Protein AF-A0A8A7KI39-F1 (afdb_monomer)

Mean predicted aligned error: 13.48 Å

Solvent-accessible surface area (backbone atoms only — not comparable to full-atom values): 8122 Å² total; per-residue (Å²): 105,62,64,39,46,57,40,25,41,74,66,36,61,70,35,41,52,54,51,45,62,72,45,40,67,58,46,53,56,49,20,71,73,36,98,54,89,60,36,50,60,56,52,49,53,50,48,54,53,52,44,54,71,52,69,65,91,79,53,95,49,57,68,56,52,52,51,50,51,54,50,50,53,55,50,51,48,52,52,52,48,51,52,50,54,54,54,51,50,53,52,53,53,52,52,52,54,50,68,76,67,50,48,78,67,50,51,53,51,51,50,52,48,60,71,66,38,88,89,53,52,73,68,56,48,53,52,50,54,55,51,50,51,53,51,54,53,51,59,54,64,76,72,110

Sequence (144 aa):
MLDLIKKANKGDEDSLVKLLNIFDPLIKKCSFQLPYEEAKTDLIIFFIELIRDFKVKNFNHHGQAVNYISKAIHNKKTDLYRKYKETNREFIMNSYVLTTKASEKDTEIILKIILNSLVITDLQRNILKKNLLKVIQKKRLEKC

Radius of gyration: 25.4 Å; Cα contacts (8 Å, |Δi|>4): 73; chains: 1; bounding box: 52×24×73 Å

Structure (mmCIF, N/CA/C/O backbone):
data_AF-A0A8A7KI39-F1
#
_entry.id   AF-A0A8A7KI39-F1
#
loop_
_atom_site.group_PDB
_atom_site.id
_atom_site.type_symbol
_atom_site.label_atom_id
_atom_site.label_alt_id
_atom_site.label_comp_id
_atom_site.label_asym_id
_atom_site.label_entity_id
_atom_site.label_seq_id
_atom_site.pdbx_PDB_ins_code
_atom_site.Cartn_x
_atom_site.Cartn_y
_atom_site.Cartn_z
_atom_site.occupancy
_atom_site.B_iso_or_equiv
_atom_site.auth_seq_id
_atom_site.auth_comp_id
_atom_site.auth_asym_id
_atom_site.auth_atom_id
_atom_site.pdbx_PDB_model_num
ATOM 1 N N . MET A 1 1 ? 16.501 3.393 -12.135 1.00 88.00 1 MET A N 1
ATOM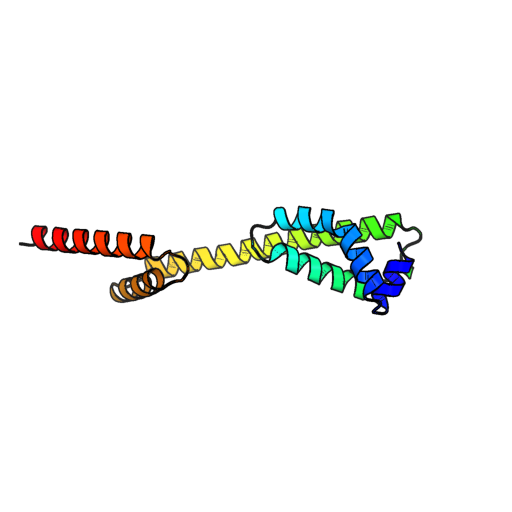 2 C CA . MET A 1 1 ? 15.119 3.405 -11.578 1.00 88.00 1 MET A CA 1
ATOM 3 C C . MET A 1 1 ? 14.069 3.007 -12.609 1.00 88.00 1 MET A C 1
ATOM 5 O O . MET A 1 1 ? 13.3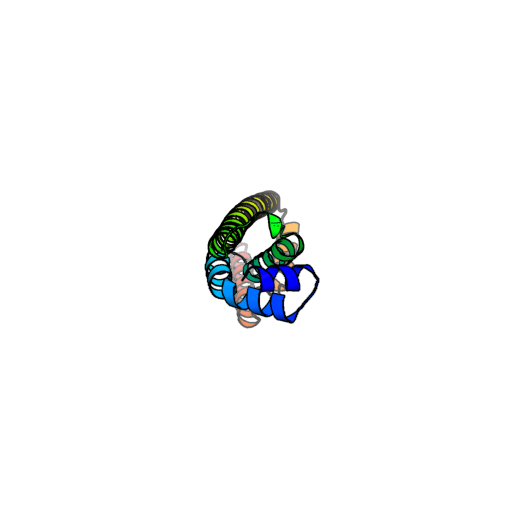49 2.051 -12.366 1.00 88.00 1 MET A O 1
ATOM 9 N N . LEU A 1 2 ? 13.980 3.698 -13.752 1.00 90.75 2 LEU A N 1
ATOM 10 C CA . LEU A 1 2 ? 12.990 3.377 -14.795 1.00 90.75 2 LEU A CA 1
ATOM 11 C C . LEU A 1 2 ? 13.098 1.923 -15.280 1.00 90.75 2 LEU A C 1
ATOM 13 O O . LEU A 1 2 ? 12.076 1.298 -15.531 1.00 90.75 2 LEU A O 1
ATOM 17 N N . ASP A 1 3 ? 14.305 1.354 -15.339 1.00 91.56 3 ASP A N 1
ATOM 18 C CA . ASP A 1 3 ? 14.479 -0.049 -15.738 1.00 91.56 3 ASP A CA 1
ATOM 19 C C . ASP A 1 3 ? 13.982 -1.045 -14.686 1.00 91.56 3 ASP A C 1
ATOM 21 O O . ASP A 1 3 ? 13.420 -2.071 -15.056 1.00 91.56 3 ASP A O 1
ATOM 25 N N . LEU A 1 4 ? 14.098 -0.722 -13.389 1.00 93.25 4 LEU A N 1
ATOM 26 C CA . LEU A 1 4 ? 13.464 -1.515 -12.326 1.00 93.25 4 LEU A CA 1
ATOM 27 C C . LEU A 1 4 ? 11.944 -1.484 -12.480 1.00 93.25 4 LEU A C 1
ATOM 29 O O . LEU A 1 4 ? 11.302 -2.520 -12.380 1.00 93.25 4 LEU A O 1
ATOM 33 N N . ILE A 1 5 ? 11.374 -0.316 -12.795 1.00 92.56 5 ILE A N 1
ATOM 34 C CA . ILE A 1 5 ? 9.934 -0.181 -13.039 1.00 92.56 5 ILE A CA 1
ATOM 35 C C . ILE A 1 5 ? 9.520 -1.005 -14.260 1.00 92.56 5 ILE A C 1
ATOM 37 O O . ILE A 1 5 ? 8.550 -1.742 -14.175 1.00 92.56 5 ILE A O 1
ATOM 41 N N . LYS A 1 6 ? 10.268 -0.959 -15.374 1.00 92.31 6 LYS A N 1
ATOM 42 C CA . LYS A 1 6 ? 9.975 -1.781 -16.565 1.00 92.31 6 LYS A CA 1
ATOM 43 C C . LYS A 1 6 ? 9.993 -3.278 -16.259 1.00 92.31 6 LYS A C 1
ATOM 45 O O . LYS A 1 6 ? 9.151 -4.001 -16.778 1.00 92.31 6 LYS A O 1
ATOM 50 N N . LYS A 1 7 ? 10.961 -3.745 -15.466 1.00 94.06 7 LYS A N 1
ATOM 51 C CA . LYS A 1 7 ? 11.063 -5.156 -15.068 1.00 94.06 7 LYS A CA 1
ATOM 52 C C . LYS A 1 7 ? 9.917 -5.551 -14.139 1.00 94.06 7 LYS A C 1
ATOM 54 O O . LYS A 1 7 ? 9.207 -6.502 -14.441 1.00 94.06 7 LYS A O 1
ATOM 59 N N . ALA A 1 8 ? 9.675 -4.770 -13.088 1.00 93.31 8 ALA A N 1
ATOM 60 C CA . ALA A 1 8 ? 8.581 -5.003 -12.147 1.00 93.31 8 ALA A CA 1
ATOM 61 C C . ALA A 1 8 ? 7.206 -4.981 -12.837 1.00 93.31 8 ALA A C 1
ATOM 63 O O . ALA A 1 8 ? 6.355 -5.818 -12.559 1.00 93.31 8 ALA A O 1
ATOM 64 N N . ASN A 1 9 ? 7.010 -4.077 -13.801 1.00 90.56 9 ASN A N 1
ATOM 65 C CA . ASN A 1 9 ? 5.802 -4.004 -14.624 1.00 90.56 9 ASN A CA 1
ATOM 66 C C . ASN A 1 9 ? 5.563 -5.293 -15.435 1.00 90.56 9 ASN A C 1
ATOM 68 O O . ASN A 1 9 ? 4.424 -5.706 -15.616 1.00 90.56 9 ASN A O 1
ATOM 72 N N . LYS A 1 10 ? 6.638 -5.970 -15.861 1.00 92.12 10 LYS A N 1
ATOM 73 C CA . LYS A 1 10 ? 6.590 -7.273 -16.544 1.00 92.12 10 LYS A CA 1
ATOM 74 C C . LYS A 1 10 ? 6.469 -8.473 -15.593 1.00 92.12 10 LYS A C 1
ATOM 76 O O . LYS A 1 10 ? 6.540 -9.604 -16.062 1.00 92.12 10 LYS A O 1
ATOM 81 N N . GLY A 1 11 ? 6.295 -8.242 -14.292 1.00 90.75 11 GLY A N 1
ATOM 82 C CA . GLY A 1 11 ? 6.138 -9.298 -13.289 1.00 90.75 11 GLY A CA 1
ATOM 83 C C . GLY A 1 11 ? 7.432 -9.745 -12.604 1.00 90.75 11 GLY A C 1
ATOM 84 O O . GLY A 1 11 ? 7.411 -10.746 -11.902 1.00 90.75 11 GLY A O 1
ATOM 85 N N . ASP A 1 12 ? 8.550 -9.031 -12.775 1.00 95.81 12 ASP A N 1
ATOM 86 C CA . ASP A 1 12 ? 9.790 -9.338 -12.048 1.00 95.81 12 ASP A CA 1
ATOM 87 C C . ASP A 1 12 ? 9.662 -8.965 -10.560 1.00 95.81 12 ASP A C 1
ATOM 89 O O . ASP A 1 12 ? 9.712 -7.785 -10.187 1.00 95.81 12 ASP A O 1
ATOM 93 N N . GLU A 1 13 ? 9.491 -9.979 -9.712 1.00 95.12 13 GLU A N 1
ATOM 94 C CA . GLU A 1 13 ? 9.267 -9.821 -8.271 1.00 95.12 13 GLU A CA 1
ATOM 95 C C . GLU A 1 13 ? 10.460 -9.163 -7.566 1.00 95.12 13 GLU A C 1
ATOM 97 O O . GLU A 1 13 ? 10.274 -8.258 -6.751 1.00 95.12 13 GLU A O 1
ATOM 102 N N . ASP A 1 14 ? 11.690 -9.516 -7.943 1.00 96.94 14 ASP A N 1
ATOM 103 C CA . ASP A 1 14 ? 12.904 -8.931 -7.369 1.00 96.94 14 ASP A CA 1
ATOM 104 C C . ASP A 1 14 ? 12.987 -7.420 -7.610 1.00 96.94 14 ASP A C 1
ATOM 106 O O . ASP A 1 14 ? 13.357 -6.646 -6.718 1.00 96.94 14 ASP A O 1
ATOM 110 N N . SER A 1 15 ? 12.644 -6.966 -8.818 1.00 96.88 15 SER A N 1
ATOM 111 C CA . SER A 1 15 ? 12.587 -5.537 -9.127 1.00 96.88 15 SER A CA 1
ATOM 112 C C . SER A 1 15 ? 11.473 -4.843 -8.354 1.00 96.88 15 SER A C 1
ATOM 114 O O . SER A 1 15 ? 11.683 -3.718 -7.897 1.00 96.88 15 SER A O 1
ATOM 116 N N . LEU A 1 16 ? 10.321 -5.493 -8.166 1.00 96.44 16 LEU A N 1
ATOM 117 C CA . LEU A 1 16 ? 9.226 -4.949 -7.364 1.00 96.44 16 LEU A CA 1
ATOM 118 C C . LEU A 1 16 ? 9.632 -4.792 -5.894 1.00 96.44 16 LEU A C 1
ATOM 120 O O . LEU A 1 16 ? 9.424 -3.725 -5.321 1.00 96.44 16 LEU A O 1
ATOM 124 N N . VAL A 1 17 ? 10.275 -5.801 -5.303 1.00 97.31 17 VAL A N 1
ATOM 125 C CA . VAL A 1 17 ? 10.777 -5.757 -3.920 1.00 97.31 17 VAL A CA 1
ATOM 126 C C . VAL A 1 17 ? 11.838 -4.667 -3.762 1.00 97.31 17 VAL A C 1
ATOM 128 O O . VAL A 1 17 ? 11.789 -3.883 -2.815 1.00 97.31 17 VAL A O 1
ATOM 131 N N . LYS A 1 18 ? 12.767 -4.536 -4.719 1.00 97.44 18 LYS A N 1
ATOM 132 C CA . LYS A 1 18 ? 13.758 -3.444 -4.720 1.00 97.44 18 LYS A CA 1
ATOM 133 C C . LYS A 1 18 ? 13.094 -2.071 -4.771 1.00 97.44 18 LYS A C 1
ATOM 135 O O . LYS A 1 18 ? 13.501 -1.174 -4.039 1.00 97.44 18 LYS A O 1
ATOM 140 N N . LEU A 1 19 ? 12.075 -1.900 -5.612 1.00 96.94 19 LEU A N 1
ATOM 141 C CA . LEU A 1 19 ? 11.302 -0.660 -5.675 1.00 96.94 19 LEU A CA 1
ATOM 142 C C . LEU A 1 19 ? 10.570 -0.394 -4.360 1.00 96.94 19 LEU A C 1
ATOM 144 O O . LEU A 1 19 ? 10.630 0.724 -3.855 1.00 96.94 19 LEU A O 1
ATOM 148 N N . LEU A 1 20 ? 9.938 -1.413 -3.781 1.00 97.31 20 LEU A N 1
ATOM 149 C CA . LEU A 1 20 ? 9.243 -1.292 -2.507 1.00 97.31 20 LEU A CA 1
ATOM 150 C C . LEU A 1 20 ? 10.200 -0.841 -1.400 1.00 97.31 20 LEU A C 1
ATOM 152 O O . LEU A 1 20 ? 9.878 0.091 -0.676 1.00 97.31 20 LEU A O 1
ATOM 156 N N . ASN A 1 21 ? 11.405 -1.409 -1.328 1.00 97.56 21 ASN A N 1
ATOM 157 C CA . ASN A 1 21 ? 12.422 -1.004 -0.354 1.00 97.56 21 ASN A CA 1
ATOM 158 C C . ASN A 1 21 ? 12.855 0.462 -0.518 1.00 97.56 21 ASN A C 1
ATOM 160 O O . ASN A 1 21 ? 13.115 1.137 0.476 1.00 97.56 21 ASN A O 1
ATOM 164 N N . ILE A 1 22 ? 12.897 0.981 -1.751 1.00 96.81 22 ILE A N 1
ATOM 165 C CA . ILE A 1 22 ? 13.214 2.395 -2.009 1.00 96.81 22 ILE A CA 1
ATOM 166 C C . ILE A 1 22 ? 12.106 3.317 -1.476 1.00 96.81 22 ILE A C 1
ATOM 168 O O . ILE A 1 22 ? 12.401 4.378 -0.926 1.00 96.81 22 ILE A O 1
AT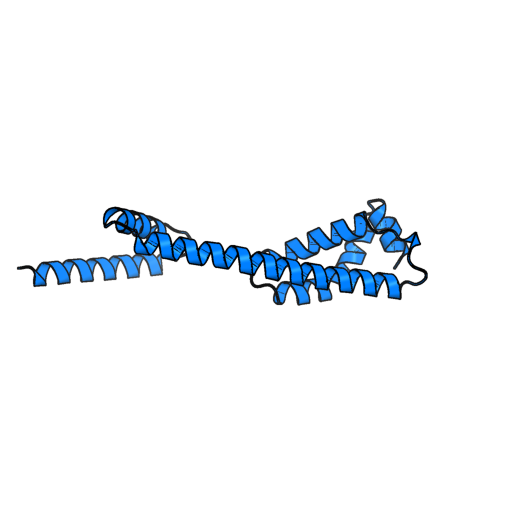OM 172 N N . PHE A 1 23 ? 10.837 2.926 -1.621 1.00 97.44 23 PHE A N 1
ATOM 173 C CA . PHE A 1 23 ? 9.689 3.736 -1.193 1.00 97.44 23 PHE A CA 1
ATOM 174 C C . PHE A 1 23 ? 9.173 3.408 0.218 1.00 97.44 23 PHE A C 1
ATOM 176 O O . PHE A 1 23 ? 8.356 4.164 0.745 1.00 97.44 23 PHE A O 1
ATOM 183 N N . ASP A 1 24 ? 9.664 2.351 0.870 1.00 97.62 24 ASP A N 1
ATOM 184 C CA . ASP A 1 24 ? 9.246 1.926 2.214 1.00 97.62 24 ASP A CA 1
ATOM 185 C C . ASP A 1 24 ? 9.344 3.050 3.261 1.00 97.62 24 ASP A C 1
ATOM 187 O O . ASP A 1 24 ? 8.375 3.228 4.003 1.00 97.62 24 ASP A O 1
ATOM 191 N N . PRO A 1 25 ? 10.397 3.896 3.302 1.00 98.12 25 PRO A N 1
ATOM 192 C CA . PRO A 1 25 ? 10.431 5.031 4.226 1.00 98.12 25 PRO A CA 1
ATOM 193 C C . PRO A 1 25 ? 9.254 6.000 4.037 1.00 98.12 25 PRO A C 1
ATOM 195 O O . PRO A 1 25 ? 8.677 6.488 5.011 1.00 98.12 25 PRO A O 1
ATOM 198 N N . LEU A 1 26 ? 8.856 6.256 2.786 1.00 98.25 26 LEU A N 1
ATOM 199 C CA . LEU A 1 26 ? 7.720 7.121 2.469 1.00 98.25 26 LEU A CA 1
ATOM 200 C C . LEU A 1 26 ? 6.387 6.448 2.817 1.00 98.25 26 LEU A C 1
ATOM 202 O O . LEU A 1 26 ? 5.508 7.099 3.387 1.00 98.25 26 LEU A O 1
ATOM 206 N N . ILE A 1 27 ? 6.248 5.158 2.504 1.00 98.25 27 ILE A N 1
ATOM 207 C CA . ILE A 1 27 ? 5.061 4.359 2.831 1.00 98.25 27 ILE A CA 1
ATOM 208 C C . ILE A 1 27 ? 4.864 4.314 4.347 1.00 98.25 27 ILE A C 1
ATOM 210 O O . ILE A 1 27 ? 3.782 4.653 4.814 1.00 98.25 27 ILE A O 1
ATOM 214 N N . LYS A 1 28 ? 5.915 4.009 5.122 1.00 97.62 28 LYS A N 1
ATOM 215 C CA . LYS A 1 28 ? 5.897 4.025 6.595 1.00 97.62 28 LYS A CA 1
ATOM 216 C C . LYS A 1 28 ? 5.498 5.387 7.152 1.00 97.62 28 LYS A C 1
ATOM 218 O O . LYS A 1 28 ? 4.663 5.479 8.049 1.00 97.62 28 LYS A O 1
ATOM 223 N N . LYS A 1 29 ? 6.067 6.466 6.606 1.00 97.56 29 LYS A N 1
ATOM 224 C CA . LYS A 1 29 ? 5.705 7.829 7.014 1.00 97.56 29 LYS A CA 1
ATOM 225 C C . LYS A 1 29 ? 4.225 8.117 6.756 1.00 97.56 29 LYS A C 1
ATOM 227 O O . LYS A 1 29 ? 3.569 8.728 7.592 1.00 97.56 29 LYS A O 1
ATOM 232 N N . CYS A 1 30 ? 3.699 7.702 5.605 1.00 97.50 30 CYS A N 1
ATOM 233 C CA . CYS A 1 30 ? 2.298 7.916 5.257 1.00 97.50 30 CYS A CA 1
ATOM 234 C C . CYS A 1 30 ? 1.354 7.031 6.078 1.00 97.50 30 CYS A C 1
ATOM 236 O O . CYS A 1 30 ? 0.315 7.526 6.507 1.00 97.50 30 CYS A O 1
ATOM 238 N N . SER A 1 31 ? 1.718 5.774 6.343 1.00 97.19 31 SER A N 1
ATOM 239 C CA . SER A 1 31 ? 0.912 4.858 7.154 1.00 97.19 31 SER A CA 1
ATOM 240 C C . SER A 1 31 ? 0.799 5.337 8.596 1.00 97.19 31 SER A C 1
ATOM 242 O O . SER A 1 31 ? -0.279 5.288 9.163 1.00 97.19 31 SER A O 1
ATOM 244 N N . PHE A 1 32 ? 1.871 5.893 9.169 1.00 96.19 32 PHE A N 1
ATOM 245 C CA . PHE A 1 32 ? 1.839 6.451 10.526 1.00 96.19 32 PHE A CA 1
ATOM 246 C C . PHE A 1 32 ? 0.882 7.649 10.672 1.00 96.19 32 PHE A C 1
ATOM 248 O O . PHE A 1 32 ? 0.417 7.960 11.762 1.00 96.19 32 PHE A O 1
ATOM 255 N N . GLN A 1 33 ? 0.572 8.338 9.571 1.00 94.88 33 GLN A N 1
ATOM 256 C CA . GLN A 1 33 ? -0.386 9.448 9.552 1.00 94.88 33 GLN A CA 1
ATOM 257 C C . GLN A 1 33 ? -1.842 8.983 9.397 1.00 94.88 33 GLN A C 1
ATOM 259 O O . GLN A 1 33 ? -2.752 9.816 9.425 1.00 94.88 33 GLN A O 1
ATOM 264 N N . LEU A 1 34 ? -2.068 7.687 9.183 1.00 94.81 34 LEU A N 1
ATOM 265 C CA . LEU A 1 34 ? -3.385 7.094 9.017 1.00 94.81 34 LEU A CA 1
ATOM 266 C C . LEU A 1 34 ? -3.808 6.409 10.328 1.00 94.81 34 LEU A C 1
ATOM 268 O O . LEU A 1 34 ? -3.050 5.614 10.874 1.00 94.81 34 LEU A O 1
ATOM 272 N N . PRO A 1 35 ? -5.003 6.710 10.856 1.00 90.19 35 PRO A N 1
ATOM 273 C CA . PRO A 1 35 ? -5.438 6.245 12.175 1.00 90.19 35 PRO A CA 1
ATOM 274 C C . PRO A 1 35 ? -6.109 4.855 12.143 1.00 90.19 35 PRO A C 1
ATOM 276 O O . PRO A 1 35 ? -7.157 4.678 12.755 1.00 90.19 35 PRO A O 1
ATOM 279 N N . TYR A 1 36 ? -5.555 3.885 11.410 1.00 89.75 36 TYR A N 1
ATOM 280 C CA . TYR A 1 36 ? -6.054 2.500 11.382 1.00 89.75 36 TYR A CA 1
ATOM 281 C C . TYR A 1 36 ? -4.921 1.498 11.114 1.00 89.75 36 TYR A C 1
ATOM 283 O O . TYR A 1 36 ? -3.887 1.861 10.550 1.00 89.75 36 TYR A O 1
ATOM 291 N N . GLU A 1 37 ? -5.106 0.254 11.557 1.00 87.06 37 GLU A N 1
ATOM 292 C CA . GLU A 1 37 ? -4.057 -0.772 11.653 1.00 87.06 37 GLU A CA 1
ATOM 293 C C . GLU A 1 37 ? -3.510 -1.199 10.279 1.00 87.06 37 GLU A C 1
ATOM 295 O O . GLU A 1 37 ? -2.297 -1.264 10.069 1.00 87.06 37 GLU A O 1
ATOM 300 N N . GLU A 1 38 ? -4.391 -1.391 9.300 1.00 94.50 38 GLU A N 1
ATOM 301 C CA . GLU A 1 38 ? -4.067 -1.910 7.968 1.00 94.50 38 GLU A CA 1
ATOM 302 C C . GLU A 1 38 ? -3.475 -0.855 7.020 1.00 94.50 38 GLU A C 1
ATOM 304 O O . GLU A 1 38 ? -3.139 -1.154 5.872 1.00 94.50 38 GLU A O 1
ATOM 309 N N . ALA A 1 39 ? -3.275 0.379 7.490 1.00 95.31 39 ALA A N 1
ATOM 310 C CA . ALA A 1 39 ? -2.869 1.509 6.660 1.00 95.31 39 ALA A CA 1
ATOM 311 C C . ALA A 1 39 ? -1.578 1.277 5.869 1.00 95.31 39 ALA A C 1
ATOM 313 O O . ALA A 1 39 ? -1.430 1.753 4.741 1.00 95.31 39 ALA A O 1
ATOM 314 N N . LYS A 1 40 ? -0.613 0.559 6.456 1.00 97.12 40 LYS A N 1
ATOM 315 C CA . LYS A 1 40 ? 0.627 0.214 5.754 1.00 97.12 40 LYS A CA 1
ATOM 316 C C . LYS A 1 40 ? 0.352 -0.770 4.617 1.00 97.12 40 LYS A C 1
ATOM 318 O O . LYS A 1 40 ? 0.853 -0.563 3.515 1.00 97.12 40 LYS A O 1
ATOM 323 N N . THR A 1 41 ? -0.436 -1.808 4.880 1.00 97.50 41 THR A N 1
ATOM 324 C CA . THR A 1 41 ? -0.796 -2.844 3.905 1.00 97.50 41 THR A CA 1
ATOM 325 C C . THR A 1 41 ? -1.548 -2.238 2.724 1.00 97.50 41 THR A C 1
ATOM 327 O O . THR A 1 41 ? -1.155 -2.465 1.583 1.00 97.50 41 THR A O 1
ATOM 330 N N . ASP A 1 42 ? -2.527 -1.370 2.980 1.00 97.75 42 ASP A N 1
ATOM 331 C CA . ASP A 1 42 ? -3.290 -0.681 1.931 1.00 97.75 42 ASP A CA 1
ATOM 332 C C . ASP A 1 42 ? -2.405 0.178 1.018 1.00 97.75 42 ASP A C 1
ATOM 334 O O . ASP A 1 42 ? -2.581 0.208 -0.204 1.00 97.75 42 ASP A O 1
ATOM 338 N N . LEU A 1 43 ? -1.420 0.874 1.593 1.00 98.25 43 LEU A N 1
ATOM 339 C CA . LEU A 1 43 ? -0.463 1.665 0.820 1.00 98.25 43 LEU A CA 1
ATOM 340 C C . LEU A 1 43 ? 0.502 0.790 0.006 1.00 98.25 43 LEU A C 1
ATOM 342 O O . LEU A 1 43 ? 0.874 1.185 -1.099 1.00 98.25 43 LEU A O 1
ATOM 346 N N . ILE A 1 44 ? 0.896 -0.381 0.517 1.00 98.19 44 ILE A N 1
ATOM 347 C CA . ILE A 1 44 ? 1.721 -1.349 -0.223 1.00 98.19 44 ILE A CA 1
ATOM 348 C C . ILE A 1 44 ? 0.937 -1.932 -1.400 1.00 98.19 44 ILE A C 1
ATOM 350 O O . ILE A 1 44 ? 1.466 -1.972 -2.508 1.00 98.19 44 ILE A O 1
ATOM 354 N N . ILE A 1 45 ? -0.318 -2.338 -1.188 1.00 98.06 45 ILE A N 1
ATOM 355 C CA . ILE A 1 45 ? -1.191 -2.854 -2.255 1.00 98.06 45 ILE A CA 1
ATOM 356 C C . ILE A 1 45 ? -1.313 -1.811 -3.365 1.00 98.06 45 ILE A C 1
ATOM 358 O O . ILE A 1 45 ? -0.988 -2.096 -4.518 1.00 98.06 45 ILE A O 1
ATOM 362 N N . PHE A 1 46 ? -1.656 -0.574 -2.999 1.00 98.19 46 PHE A N 1
ATOM 363 C CA . PHE A 1 46 ? -1.722 0.533 -3.948 1.00 98.19 46 PHE A CA 1
ATOM 364 C C . PHE A 1 46 ? -0.403 0.746 -4.698 1.00 98.19 46 PHE A C 1
ATOM 366 O O . PHE A 1 46 ? -0.405 1.011 -5.897 1.00 98.19 46 PHE A O 1
ATOM 373 N N . PHE A 1 47 ? 0.735 0.654 -4.009 1.00 98.00 47 PHE A N 1
ATOM 374 C CA . PHE A 1 47 ? 2.040 0.793 -4.645 1.00 98.00 47 PHE A CA 1
ATOM 375 C C . PHE A 1 47 ? 2.282 -0.301 -5.694 1.00 98.00 47 PHE A C 1
ATOM 377 O O . PHE A 1 47 ? 2.736 0.003 -6.795 1.00 98.00 47 PHE A O 1
ATOM 384 N N . ILE A 1 48 ? 1.957 -1.557 -5.384 1.00 96.69 48 ILE A N 1
ATOM 385 C CA . ILE A 1 48 ? 2.110 -2.682 -6.316 1.00 96.69 48 ILE A CA 1
ATOM 386 C C . ILE A 1 48 ? 1.230 -2.475 -7.556 1.00 96.69 48 ILE A C 1
ATOM 388 O O . ILE A 1 48 ? 1.715 -2.619 -8.680 1.00 96.69 48 ILE A O 1
ATOM 392 N N . GLU A 1 49 ? -0.030 -2.084 -7.360 1.00 96.12 49 GLU A N 1
ATOM 393 C CA . GLU A 1 49 ? -0.967 -1.751 -8.443 1.00 96.12 49 GLU A CA 1
ATOM 394 C C . GLU A 1 49 ? -0.434 -0.601 -9.307 1.00 96.12 49 GLU A C 1
ATOM 396 O O . GLU A 1 49 ? -0.354 -0.713 -10.530 1.00 96.12 49 GLU A O 1
ATOM 401 N N . LEU A 1 50 ? 0.041 0.472 -8.668 1.00 95.69 50 LEU A N 1
ATOM 402 C CA . LEU A 1 50 ? 0.614 1.633 -9.342 1.00 95.69 50 LEU A CA 1
ATOM 403 C C . LEU A 1 50 ? 1.803 1.258 -10.236 1.00 95.69 50 LEU A C 1
ATOM 405 O O . LEU A 1 50 ? 1.922 1.791 -11.338 1.00 95.69 50 LEU A O 1
ATOM 409 N N . ILE A 1 51 ? 2.691 0.371 -9.774 1.00 95.19 51 ILE A N 1
ATOM 410 C CA . ILE A 1 51 ? 3.852 -0.088 -10.553 1.00 95.19 51 ILE A CA 1
ATOM 411 C C . ILE A 1 51 ? 3.424 -0.997 -11.716 1.00 95.19 51 ILE A C 1
ATOM 413 O O . ILE A 1 51 ? 3.975 -0.885 -12.818 1.00 95.19 51 ILE A O 1
ATOM 417 N N . ARG A 1 52 ? 2.422 -1.858 -11.505 1.00 91.69 52 ARG A N 1
ATOM 418 C CA . ARG A 1 52 ? 1.862 -2.731 -12.548 1.00 91.69 52 ARG A CA 1
ATOM 419 C C . ARG A 1 52 ? 1.233 -1.933 -13.693 1.00 91.69 52 ARG A C 1
ATOM 421 O O . ARG A 1 52 ? 1.459 -2.258 -14.854 1.00 91.69 52 ARG A O 1
ATOM 428 N N . ASP A 1 53 ? 0.560 -0.831 -13.383 1.00 90.06 53 ASP A N 1
ATOM 429 C CA . ASP A 1 53 ? -0.090 0.023 -14.388 1.00 90.06 53 ASP A CA 1
ATOM 430 C C . ASP A 1 53 ? 0.818 1.158 -14.905 1.00 90.06 53 ASP A C 1
ATOM 432 O O . ASP A 1 53 ? 0.412 2.015 -15.701 1.00 90.06 53 ASP A O 1
ATOM 436 N N . PHE A 1 54 ? 2.081 1.179 -14.470 1.00 87.81 54 PHE A N 1
ATOM 437 C CA . PHE A 1 54 ? 2.998 2.287 -14.708 1.00 87.81 54 PHE A CA 1
ATOM 438 C C . PHE A 1 54 ? 3.454 2.402 -16.170 1.00 87.81 54 PHE A C 1
ATOM 440 O O . PHE A 1 54 ? 4.279 1.635 -16.671 1.00 87.81 54 PHE A O 1
ATOM 447 N N . LYS A 1 55 ? 3.012 3.453 -16.866 1.00 85.31 55 LYS A N 1
ATOM 448 C CA . LYS A 1 55 ? 3.415 3.727 -18.257 1.00 85.31 55 LYS A CA 1
ATOM 449 C C . LYS A 1 55 ? 4.773 4.436 -18.321 1.00 85.31 55 LYS A C 1
ATOM 451 O O . LYS A 1 55 ? 4.849 5.659 -18.412 1.00 85.31 55 LYS A O 1
ATOM 456 N N . VAL A 1 56 ? 5.856 3.656 -18.342 1.00 77.38 56 VAL A N 1
ATOM 457 C CA . VAL A 1 56 ? 7.249 4.161 -18.330 1.00 77.38 56 VAL A CA 1
ATOM 458 C C . VAL A 1 56 ? 7.576 5.114 -19.491 1.00 77.38 56 VAL A C 1
ATOM 460 O O . VAL A 1 56 ? 8.374 6.030 -19.315 1.00 77.38 56 VAL A O 1
ATOM 463 N N . LYS A 1 57 ? 6.930 4.950 -20.654 1.00 75.31 57 LYS A N 1
ATOM 464 C CA . LYS A 1 57 ? 7.135 5.792 -21.850 1.00 75.31 57 LYS A CA 1
ATOM 465 C C . LYS A 1 57 ? 6.835 7.286 -21.649 1.00 75.31 57 LYS A C 1
ATOM 467 O O . LYS A 1 57 ? 7.213 8.089 -22.489 1.00 75.31 57 LYS A O 1
ATOM 472 N N . ASN A 1 58 ? 6.176 7.653 -20.550 1.00 79.50 58 ASN A N 1
ATOM 473 C CA . ASN A 1 58 ? 5.806 9.033 -20.245 1.00 79.50 58 ASN A CA 1
ATOM 474 C C . ASN A 1 58 ? 6.901 9.814 -19.490 1.00 79.50 58 ASN A C 1
ATOM 476 O O . ASN A 1 58 ? 6.670 10.964 -19.127 1.00 79.50 58 ASN A O 1
ATOM 480 N N . PHE A 1 59 ? 8.063 9.209 -19.210 1.00 84.25 59 PHE A N 1
ATOM 481 C CA . PHE A 1 59 ? 9.090 9.802 -18.350 1.00 84.25 59 PHE A CA 1
ATOM 482 C C . PHE A 1 59 ? 10.456 9.858 -19.035 1.00 84.25 59 PHE A C 1
ATOM 484 O O . PHE A 1 59 ? 11.003 8.828 -19.425 1.00 84.25 59 PHE A O 1
ATOM 491 N N . ASN A 1 60 ? 11.047 11.056 -19.086 1.00 81.38 60 ASN A N 1
ATOM 492 C CA . ASN A 1 60 ? 12.365 11.270 -19.700 1.00 81.38 60 ASN A CA 1
ATOM 493 C C . ASN A 1 60 ? 13.520 10.990 -18.726 1.00 81.38 60 ASN A C 1
ATOM 495 O O . ASN A 1 60 ? 14.613 10.609 -19.141 1.00 81.38 60 ASN A O 1
ATOM 499 N N . HIS A 1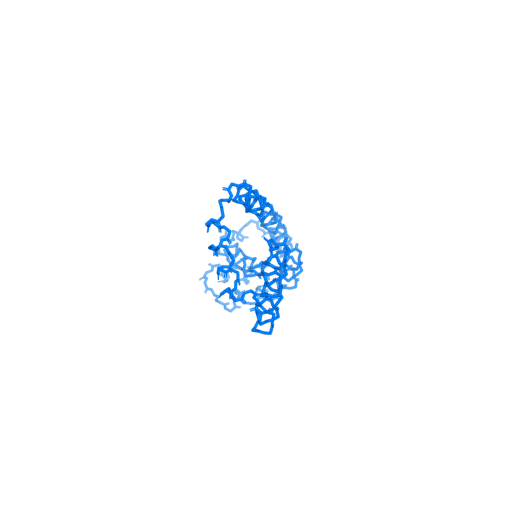 61 ? 13.286 11.149 -17.418 1.00 87.19 61 HIS A N 1
ATOM 500 C CA . HIS A 1 61 ? 14.316 11.001 -16.387 1.00 87.19 61 HIS A CA 1
ATOM 501 C C . HIS A 1 61 ? 13.793 10.282 -15.142 1.00 87.19 61 HIS A C 1
ATOM 503 O O . HIS A 1 61 ? 12.612 10.357 -14.800 1.00 87.19 61 HIS A O 1
ATOM 509 N N . HIS A 1 62 ? 14.699 9.624 -14.412 1.00 88.31 62 HIS A N 1
ATOM 510 C CA . HIS A 1 62 ? 14.379 8.880 -13.18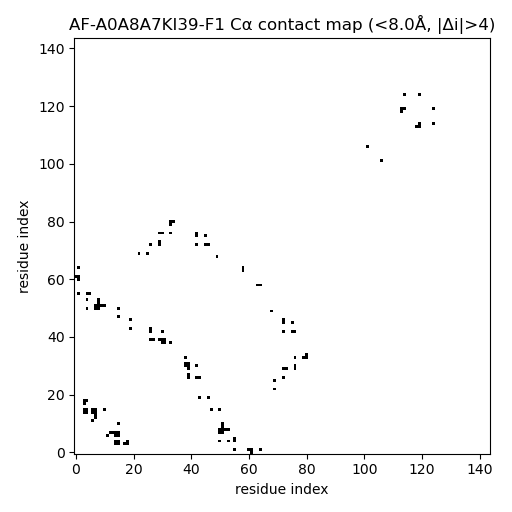9 1.00 88.31 62 HIS A CA 1
ATOM 511 C C . HIS A 1 62 ? 13.681 9.733 -12.117 1.00 88.31 62 HIS A C 1
ATOM 513 O O . HIS A 1 62 ? 12.731 9.259 -11.499 1.00 88.31 62 HIS A O 1
ATOM 519 N N . GLY A 1 63 ? 14.102 10.989 -11.934 1.00 90.38 63 GLY A N 1
ATOM 520 C CA . GLY A 1 63 ? 13.519 11.883 -10.928 1.00 90.38 63 GLY A CA 1
ATOM 521 C C . GLY A 1 63 ? 12.031 12.171 -11.150 1.00 90.38 63 GLY A C 1
ATOM 522 O O . GLY A 1 63 ? 11.277 12.282 -10.189 1.00 90.38 63 GLY A O 1
ATOM 523 N N . GLN A 1 64 ? 11.574 12.208 -12.406 1.00 92.19 64 GLN A N 1
ATOM 524 C CA . GLN A 1 64 ? 10.160 12.434 -12.713 1.00 92.19 64 GLN A CA 1
ATOM 525 C C . GLN A 1 64 ? 9.295 11.256 -12.249 1.00 92.19 64 GLN A C 1
ATOM 527 O O . GLN A 1 64 ? 8.249 11.467 -11.640 1.00 92.19 64 GLN A O 1
ATOM 532 N N . ALA A 1 65 ? 9.760 10.022 -12.470 1.00 92.31 65 ALA A N 1
ATOM 533 C CA . ALA A 1 65 ? 9.062 8.829 -11.999 1.00 92.31 65 ALA A CA 1
ATOM 534 C C . ALA A 1 65 ? 9.028 8.757 -10.466 1.00 92.31 65 ALA A C 1
ATOM 536 O O . ALA A 1 65 ? 7.980 8.461 -9.898 1.00 92.31 65 ALA A O 1
ATOM 537 N N . VAL A 1 66 ? 10.132 9.095 -9.788 1.00 93.94 66 VAL A N 1
ATOM 538 C CA . VAL A 1 66 ? 10.175 9.156 -8.315 1.00 93.94 66 VAL A CA 1
ATOM 539 C C . VAL A 1 66 ? 9.178 10.174 -7.773 1.00 93.94 66 VAL A C 1
ATOM 541 O O . VAL A 1 66 ? 8.405 9.855 -6.867 1.00 93.94 66 VAL A O 1
ATOM 544 N N . ASN A 1 67 ? 9.158 11.379 -8.345 1.00 94.75 67 ASN A N 1
ATOM 545 C CA . ASN A 1 67 ? 8.237 12.434 -7.931 1.00 94.75 67 ASN A CA 1
ATOM 546 C C . ASN A 1 67 ? 6.782 12.036 -8.172 1.00 94.75 67 ASN A C 1
ATOM 548 O O . ASN A 1 67 ? 5.939 12.243 -7.301 1.00 94.75 67 ASN A O 1
ATOM 552 N N . TYR A 1 68 ? 6.493 11.424 -9.321 1.00 94.81 68 TYR A N 1
ATOM 553 C CA . TYR A 1 68 ? 5.157 10.941 -9.645 1.00 94.81 68 TYR A CA 1
ATOM 554 C C . TYR A 1 68 ? 4.682 9.879 -8.647 1.00 94.81 68 TYR A C 1
ATOM 556 O O . TYR A 1 68 ? 3.612 10.032 -8.063 1.00 94.81 68 TYR A O 1
ATOM 564 N N . ILE A 1 69 ? 5.494 8.847 -8.391 1.00 95.69 69 ILE A N 1
ATOM 565 C CA . ILE A 1 69 ? 5.161 7.776 -7.440 1.00 95.69 69 ILE A CA 1
ATOM 566 C C . ILE A 1 69 ? 4.963 8.352 -6.036 1.00 95.69 69 ILE A C 1
ATOM 568 O O . ILE A 1 69 ? 3.965 8.063 -5.378 1.00 95.69 69 ILE A O 1
ATOM 572 N N . SER A 1 70 ? 5.866 9.229 -5.595 1.00 96.94 70 SER A N 1
ATOM 573 C CA . SER A 1 70 ? 5.765 9.873 -4.282 1.00 96.94 70 SER A CA 1
ATOM 574 C C . SER A 1 70 ? 4.475 10.683 -4.148 1.00 96.94 70 SER A C 1
ATOM 576 O O . SER A 1 70 ? 3.786 10.612 -3.129 1.00 96.94 70 SER A O 1
ATOM 578 N N . LYS A 1 71 ? 4.104 11.426 -5.198 1.00 97.31 71 LYS A N 1
ATOM 579 C CA . LYS A 1 71 ? 2.856 12.192 -5.230 1.00 97.31 71 LYS A CA 1
ATOM 580 C C . LYS A 1 71 ? 1.632 11.278 -5.216 1.00 97.31 71 LYS A C 1
ATOM 582 O O . LYS A 1 71 ? 0.687 11.558 -4.483 1.00 97.31 71 LYS A O 1
ATOM 587 N N . ALA A 1 72 ? 1.663 10.182 -5.969 1.00 97.31 72 ALA A N 1
ATOM 588 C CA . ALA A 1 72 ? 0.594 9.193 -6.004 1.00 97.31 72 ALA A CA 1
ATOM 589 C C . ALA A 1 72 ? 0.358 8.561 -4.619 1.00 97.31 72 ALA A C 1
ATOM 591 O O . ALA A 1 72 ? -0.783 8.510 -4.165 1.00 97.31 72 ALA A O 1
ATOM 592 N N . ILE A 1 73 ? 1.423 8.187 -3.898 1.00 98.19 73 ILE A N 1
ATOM 593 C CA . ILE A 1 73 ? 1.339 7.668 -2.520 1.00 98.19 73 ILE A CA 1
ATOM 594 C C . ILE A 1 73 ? 0.712 8.707 -1.577 1.00 98.19 73 ILE A C 1
ATOM 596 O O . ILE A 1 73 ? -0.184 8.385 -0.796 1.00 98.19 73 ILE A O 1
ATOM 600 N N . HIS A 1 74 ? 1.131 9.974 -1.661 1.00 98.19 74 HIS A N 1
ATOM 601 C CA . HIS A 1 74 ? 0.551 11.044 -0.842 1.00 98.19 74 HIS A CA 1
ATOM 602 C C . HIS A 1 74 ? -0.936 11.286 -1.123 1.00 98.19 74 HIS A C 1
ATOM 604 O O . HIS A 1 74 ? -1.709 11.519 -0.185 1.00 98.19 74 HIS A O 1
ATOM 610 N N . ASN A 1 75 ? -1.336 11.230 -2.393 1.00 97.94 75 ASN A N 1
ATOM 611 C CA . ASN A 1 75 ? -2.733 11.358 -2.788 1.00 97.94 75 ASN A CA 1
ATOM 612 C C . ASN A 1 75 ? -3.543 10.179 -2.241 1.00 97.94 75 ASN A C 1
ATOM 614 O O . ASN A 1 75 ? -4.510 10.405 -1.518 1.00 97.94 75 ASN A O 1
ATOM 618 N N . LYS A 1 76 ? -3.069 8.940 -2.437 1.00 98.06 76 LYS A N 1
ATOM 619 C CA . LYS A 1 76 ? -3.727 7.742 -1.903 1.00 98.06 76 LYS A CA 1
ATOM 620 C C . LYS A 1 76 ? -3.895 7.801 -0.388 1.00 98.06 76 LYS A C 1
ATOM 622 O O . LYS A 1 76 ? -4.973 7.509 0.115 1.00 98.06 76 LYS A O 1
ATOM 627 N N . LYS A 1 77 ? -2.866 8.227 0.351 1.00 97.88 77 LYS A N 1
ATOM 628 C CA . LYS A 1 77 ? -2.966 8.457 1.801 1.00 97.88 77 LYS A CA 1
ATOM 629 C C . LYS A 1 77 ? -4.103 9.431 2.134 1.00 97.88 77 LYS A C 1
ATOM 631 O O . LYS A 1 77 ? -4.868 9.201 3.063 1.00 97.88 77 LYS A O 1
ATOM 636 N N . THR A 1 78 ? -4.214 10.531 1.394 1.00 97.62 78 THR A N 1
ATOM 637 C CA . THR A 1 78 ? -5.278 11.525 1.608 1.00 97.62 78 THR A CA 1
ATOM 638 C C . THR A 1 78 ? -6.663 10.925 1.360 1.00 97.62 78 THR A C 1
ATOM 640 O O . THR A 1 78 ? -7.572 11.158 2.156 1.00 97.62 78 THR A O 1
ATOM 643 N N . ASP A 1 79 ? -6.808 10.106 0.320 1.00 97.56 79 ASP A N 1
ATOM 644 C CA . ASP A 1 79 ? -8.065 9.422 0.002 1.00 97.56 79 ASP A CA 1
ATOM 645 C C . ASP A 1 79 ? -8.442 8.393 1.074 1.00 97.56 79 ASP A C 1
ATOM 647 O O . ASP A 1 79 ? -9.575 8.382 1.553 1.00 97.56 79 ASP A O 1
ATOM 651 N N . LEU A 1 80 ? -7.477 7.587 1.528 1.00 96.94 80 LEU A N 1
ATOM 652 C CA . LEU A 1 80 ? -7.671 6.624 2.616 1.00 96.94 80 LEU A CA 1
ATOM 653 C C . LEU A 1 80 ? -8.102 7.316 3.914 1.00 96.94 80 LEU A C 1
ATOM 655 O O . LEU A 1 80 ? -9.006 6.849 4.601 1.00 96.94 80 LEU A O 1
ATOM 659 N N . TYR A 1 81 ? -7.505 8.465 4.232 1.00 95.81 81 TYR A N 1
ATOM 660 C CA . TYR A 1 81 ? -7.888 9.247 5.403 1.00 95.81 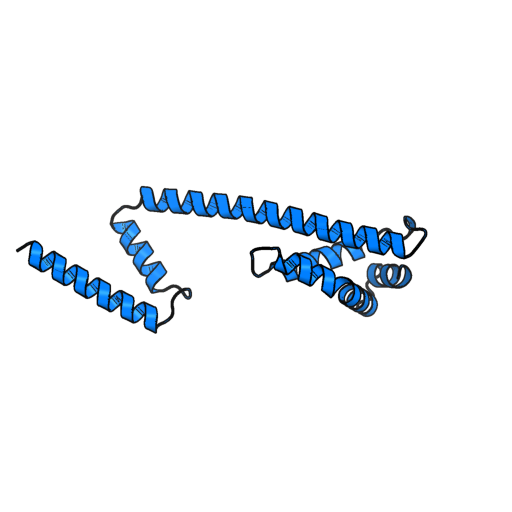81 TYR A CA 1
ATOM 661 C C . TYR A 1 81 ? -9.323 9.791 5.314 1.00 95.81 81 TYR A C 1
ATOM 663 O O . TYR A 1 81 ? -10.048 9.788 6.311 1.00 95.81 81 TYR A O 1
ATOM 671 N N . ARG A 1 82 ? -9.746 10.254 4.130 1.00 94.19 82 ARG A N 1
ATOM 672 C CA . ARG A 1 82 ? -11.130 10.703 3.892 1.00 94.19 82 ARG A CA 1
ATOM 673 C C . ARG A 1 82 ? -12.114 9.550 4.066 1.00 94.19 82 ARG A C 1
ATOM 675 O O . ARG A 1 82 ? -13.044 9.681 4.858 1.00 94.19 82 ARG A O 1
ATOM 682 N N . LYS A 1 83 ? -11.830 8.404 3.442 1.00 93.06 83 LYS A N 1
ATOM 683 C CA . LYS A 1 83 ? -12.649 7.190 3.551 1.00 93.06 83 LYS A CA 1
ATOM 684 C C . LYS A 1 83 ? -12.783 6.712 5.000 1.00 93.06 83 LYS A C 1
ATOM 686 O O . LYS A 1 83 ? -13.883 6.393 5.448 1.00 93.06 83 LYS A O 1
ATOM 691 N N . TYR A 1 84 ? -11.683 6.714 5.755 1.00 91.88 84 TYR A N 1
ATOM 692 C CA . TYR A 1 84 ? -11.701 6.391 7.183 1.00 91.88 84 TYR A CA 1
ATOM 693 C C . TYR A 1 84 ? -12.610 7.343 7.968 1.00 91.88 84 TYR A C 1
ATOM 695 O O . TYR A 1 84 ? -13.423 6.902 8.776 1.00 91.88 84 TYR A O 1
ATOM 703 N N . LYS A 1 85 ? -12.510 8.657 7.722 1.00 89.62 85 LYS A N 1
ATOM 704 C CA . LYS A 1 85 ? -13.353 9.654 8.397 1.00 89.62 85 LYS A CA 1
ATOM 705 C C . LYS A 1 85 ? -14.837 9.465 8.116 1.00 89.62 85 LYS A C 1
ATOM 707 O O . LYS A 1 85 ? -15.633 9.630 9.035 1.00 89.62 85 LYS A O 1
ATOM 712 N N . GLU A 1 86 ? -15.200 9.179 6.874 1.00 87.25 86 GLU A N 1
ATOM 713 C CA . GLU A 1 86 ? -16.588 8.935 6.472 1.00 87.25 86 GLU A CA 1
ATOM 714 C C . GLU A 1 86 ? -17.130 7.682 7.165 1.00 87.25 86 GLU A C 1
ATOM 716 O O . GLU A 1 86 ? -18.108 7.769 7.905 1.00 87.25 86 GLU A O 1
ATOM 721 N N . THR A 1 87 ? -16.400 6.568 7.064 1.00 82.12 87 THR A N 1
ATOM 722 C CA . THR A 1 87 ? -16.770 5.285 7.689 1.00 82.12 87 THR A CA 1
ATOM 723 C C . THR A 1 87 ? -16.917 5.413 9.210 1.00 82.12 87 THR A C 1
ATOM 725 O O . THR A 1 87 ? -17.903 4.966 9.795 1.00 82.12 87 THR A O 1
ATOM 728 N N . ASN A 1 88 ? -15.973 6.082 9.879 1.00 78.00 88 ASN A N 1
ATOM 729 C CA . ASN A 1 88 ? -16.050 6.269 11.327 1.00 78.00 88 AS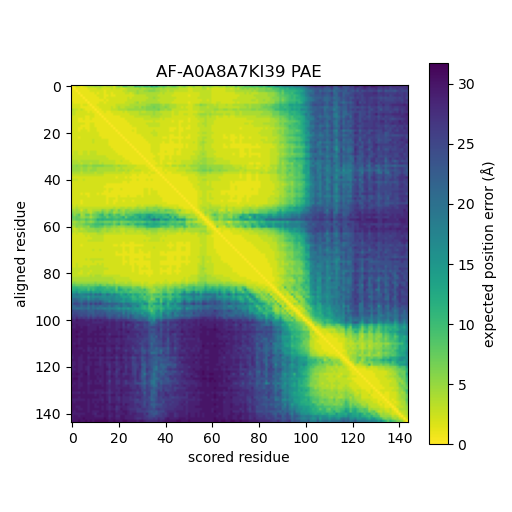N A CA 1
ATOM 730 C C . ASN A 1 88 ? -17.192 7.186 11.756 1.00 78.00 88 ASN A C 1
ATOM 732 O O . ASN A 1 88 ? -17.769 6.970 12.820 1.00 78.00 88 ASN A O 1
ATOM 736 N N . ARG A 1 89 ? -17.530 8.214 10.969 1.00 72.56 89 ARG A N 1
ATOM 737 C CA . ARG A 1 89 ? -18.695 9.060 11.267 1.00 72.56 89 ARG A CA 1
ATOM 738 C C . ARG A 1 89 ? -19.985 8.252 11.216 1.00 72.56 89 ARG A C 1
ATOM 740 O O . ARG A 1 89 ? -20.806 8.397 12.118 1.00 72.56 89 ARG A O 1
ATOM 747 N N . GLU A 1 90 ? -20.142 7.396 10.210 1.00 67.75 90 GLU A N 1
ATOM 748 C CA . GLU A 1 90 ? -21.303 6.507 10.086 1.00 67.75 90 GLU A CA 1
ATOM 749 C C . GLU A 1 90 ? -21.397 5.533 11.262 1.00 67.75 90 GLU A C 1
ATOM 751 O O . GLU A 1 90 ? -22.457 5.413 11.879 1.00 67.75 90 GLU A O 1
ATOM 756 N N . PHE A 1 91 ? -20.281 4.899 11.636 1.00 69.25 91 PHE A N 1
ATOM 757 C CA . PHE A 1 91 ? -20.233 3.995 12.785 1.00 69.25 91 PHE A CA 1
ATOM 758 C C . PHE A 1 91 ? -20.629 4.694 14.092 1.00 69.25 91 PHE A C 1
ATOM 760 O O . PHE A 1 91 ? -21.476 4.197 14.838 1.00 69.25 91 PHE A O 1
ATOM 767 N N . ILE A 1 92 ? -20.050 5.870 14.355 1.00 67.94 92 ILE A N 1
ATOM 768 C CA . ILE A 1 92 ? -20.348 6.667 15.548 1.00 67.94 92 ILE A CA 1
ATOM 769 C C . ILE A 1 92 ? -21.834 7.050 15.574 1.00 67.94 92 ILE A C 1
ATOM 771 O O . ILE A 1 92 ? -22.494 6.866 16.595 1.00 67.94 92 ILE A O 1
ATOM 775 N N . MET A 1 93 ? -22.384 7.517 14.449 1.00 54.25 93 MET A N 1
ATOM 776 C CA . MET A 1 93 ? -23.800 7.874 14.343 1.00 54.25 93 MET A CA 1
ATOM 777 C C . MET A 1 93 ? -24.715 6.672 14.614 1.00 54.25 93 MET A C 1
ATOM 779 O O . MET A 1 93 ? -25.655 6.779 15.399 1.00 54.25 93 MET A O 1
ATOM 783 N N . ASN A 1 94 ? -24.423 5.512 14.021 1.00 65.06 94 ASN A N 1
ATOM 784 C CA . ASN A 1 94 ? -25.224 4.306 14.224 1.00 65.06 94 ASN A CA 1
ATOM 785 C C . ASN A 1 94 ? -25.167 3.816 15.684 1.00 65.06 94 ASN A C 1
ATOM 787 O O . ASN A 1 94 ? -26.190 3.446 16.255 1.00 65.06 94 ASN A O 1
ATOM 791 N N . SER A 1 95 ? -23.997 3.889 16.326 1.00 65.25 95 SER A N 1
ATOM 792 C CA . SER A 1 95 ? -23.834 3.579 17.754 1.00 65.25 95 SER A CA 1
ATOM 793 C C . SER A 1 95 ? -24.704 4.477 18.648 1.00 65.25 95 SER A C 1
ATOM 795 O O . SER A 1 95 ? -25.400 3.992 19.546 1.00 65.25 95 SER A O 1
ATOM 797 N N . TYR A 1 96 ? -24.752 5.783 18.370 1.00 60.91 96 TYR A N 1
ATOM 798 C CA . TYR A 1 96 ? -25.639 6.705 19.088 1.00 60.91 96 TYR A CA 1
ATOM 799 C C . TYR A 1 96 ? -27.126 6.398 18.857 1.00 60.91 96 TYR A C 1
ATOM 801 O O . TYR A 1 96 ? -27.927 6.449 19.789 1.00 60.91 96 TYR A O 1
ATOM 809 N N . VAL A 1 97 ? -27.518 6.022 17.639 1.00 64.62 97 VAL A N 1
ATOM 810 C CA . VAL A 1 97 ? -28.908 5.631 17.351 1.00 64.62 97 VAL A CA 1
ATOM 811 C C . VAL A 1 97 ? -29.293 4.338 18.082 1.00 64.62 97 VAL A C 1
ATOM 813 O O . VAL A 1 97 ? -30.386 4.256 18.640 1.00 64.62 97 VAL A O 1
ATOM 816 N N . LEU A 1 98 ? -28.402 3.344 18.135 1.00 61.31 98 LEU A N 1
ATOM 817 C CA . LEU A 1 98 ? -28.639 2.098 18.872 1.00 61.31 98 LEU A CA 1
ATOM 818 C C . LEU A 1 98 ? -28.762 2.343 20.380 1.00 61.31 98 LEU A C 1
ATOM 820 O O . LEU A 1 98 ? -29.672 1.819 21.013 1.00 61.31 98 LEU A O 1
ATOM 824 N N . THR A 1 99 ? -27.895 3.175 20.956 1.00 58.84 99 THR A N 1
ATOM 825 C CA . THR A 1 99 ? -27.933 3.488 22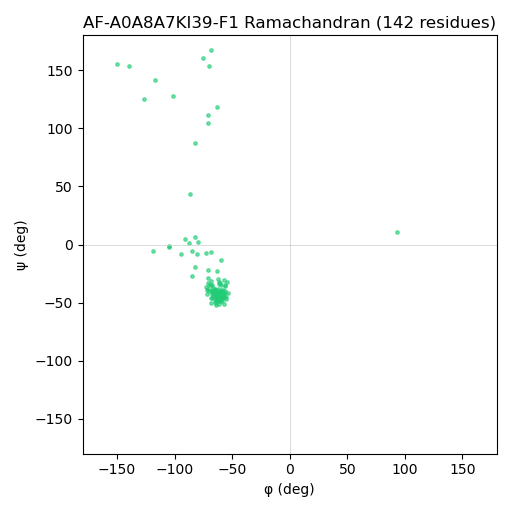.397 1.00 58.84 99 THR A CA 1
ATOM 826 C C . THR A 1 99 ? -29.156 4.311 22.804 1.00 58.84 99 THR A C 1
ATOM 828 O O . THR A 1 99 ? -29.660 4.136 23.908 1.00 58.84 99 THR A O 1
ATOM 831 N N . THR A 1 100 ? -29.679 5.165 21.921 1.00 58.50 100 THR A N 1
ATOM 832 C CA . THR A 1 100 ? -30.870 5.992 22.201 1.00 58.50 100 THR A CA 1
ATOM 833 C C . THR A 1 100 ? -32.197 5.256 22.006 1.00 58.50 100 THR A C 1
ATOM 835 O O . THR A 1 100 ? -33.207 5.681 22.562 1.00 58.50 100 THR A O 1
ATOM 838 N N . LYS A 1 101 ? -32.210 4.147 21.253 1.00 61.53 101 LYS A N 1
ATOM 839 C CA . LYS A 1 101 ? -33.398 3.301 21.027 1.00 61.53 101 LYS A CA 1
ATOM 840 C C . LYS A 1 101 ? -33.389 1.984 21.807 1.00 61.53 101 LYS A C 1
ATOM 842 O O . LYS A 1 101 ? -34.347 1.223 21.695 1.00 61.53 101 LYS A O 1
ATOM 847 N N . ALA A 1 102 ? -32.328 1.698 22.559 1.00 57.47 102 ALA A N 1
ATOM 848 C CA . ALA A 1 102 ? -32.182 0.439 23.276 1.00 57.47 102 ALA A CA 1
ATOM 849 C C . ALA A 1 102 ? -33.275 0.277 24.345 1.00 57.47 102 ALA A C 1
ATOM 851 O O . ALA A 1 102 ? -33.349 1.042 25.306 1.00 57.47 102 ALA A O 1
ATOM 852 N N . SER A 1 103 ? -34.101 -0.758 24.197 1.00 65.81 103 SER A N 1
ATOM 853 C CA . SER A 1 103 ? -34.949 -1.258 25.278 1.00 65.81 103 SER A CA 1
ATOM 854 C C . SER A 1 103 ? -34.090 -1.895 26.384 1.00 65.81 103 SER A C 1
ATOM 856 O O . SER A 1 103 ? -32.903 -2.190 26.195 1.00 65.81 103 SER A O 1
ATOM 858 N N . GLU A 1 104 ? -34.678 -2.177 27.551 1.00 63.03 104 GLU A N 1
ATOM 859 C CA . GLU A 1 104 ? -33.978 -2.901 28.629 1.00 63.03 104 GLU A CA 1
ATOM 860 C C . GLU A 1 104 ? -33.395 -4.248 28.150 1.00 63.03 104 GLU A C 1
ATOM 862 O O . GLU A 1 104 ? -32.308 -4.639 28.577 1.00 63.03 104 GLU A O 1
ATOM 867 N N . LYS A 1 105 ? -34.058 -4.919 27.193 1.00 63.69 105 LYS A N 1
ATOM 868 C CA . LYS A 1 105 ? -33.570 -6.160 26.565 1.00 63.69 105 LYS A CA 1
ATOM 869 C C . LYS A 1 105 ? -32.328 -5.945 25.703 1.00 63.69 105 LYS A C 1
ATOM 871 O O . LYS A 1 105 ? -31.409 -6.762 25.745 1.00 63.69 105 LYS A O 1
ATOM 876 N N . ASP A 1 106 ? -32.275 -4.847 24.958 1.00 63.25 106 ASP A N 1
ATOM 877 C CA . ASP A 1 106 ? -31.125 -4.524 24.105 1.00 63.25 106 ASP A CA 1
ATOM 878 C C . ASP A 1 106 ? -29.894 -4.208 24.959 1.00 63.25 106 ASP A C 1
ATOM 880 O O . ASP A 1 106 ? -28.775 -4.612 24.642 1.00 63.25 106 ASP A O 1
ATOM 884 N N . THR A 1 107 ? -30.117 -3.581 26.116 1.00 69.81 107 THR A N 1
ATOM 885 C CA . THR A 1 107 ? -29.069 -3.301 27.103 1.00 69.81 107 THR A CA 1
ATOM 886 C C . THR A 1 107 ? -28.445 -4.591 27.649 1.00 69.81 107 THR A C 1
ATOM 888 O O . THR A 1 107 ? -27.223 -4.678 27.770 1.00 69.81 107 THR A O 1
ATOM 891 N N . GLU A 1 108 ? -29.250 -5.623 27.931 1.00 70.75 108 GLU A N 1
ATOM 892 C CA . GLU A 1 108 ? -28.756 -6.926 28.400 1.00 70.75 108 GLU A CA 1
ATOM 893 C C . GLU A 1 108 ? -27.913 -7.646 27.336 1.00 70.75 108 GLU A C 1
ATOM 895 O O . GLU A 1 108 ? -26.862 -8.217 27.644 1.00 70.75 108 GLU A O 1
ATOM 900 N N . ILE A 1 109 ? -28.351 -7.598 26.075 1.00 71.44 109 ILE A N 1
ATOM 901 C CA . ILE A 1 109 ? -27.632 -8.202 24.947 1.00 71.44 109 ILE A CA 1
ATOM 902 C C . ILE A 1 109 ? -26.284 -7.504 24.743 1.00 71.44 109 ILE A C 1
ATOM 904 O O . ILE A 1 109 ? -25.254 -8.175 24.655 1.00 71.44 109 ILE A O 1
ATOM 908 N N . ILE A 1 110 ? -26.262 -6.168 24.745 1.00 72.88 110 ILE A N 1
ATOM 909 C CA . ILE A 1 110 ? -25.031 -5.376 24.608 1.00 72.88 110 ILE A CA 1
ATOM 910 C C . ILE A 1 110 ? -24.058 -5.683 25.755 1.00 72.88 110 ILE A C 1
ATOM 912 O O . ILE A 1 110 ? -22.870 -5.904 25.515 1.00 72.88 110 ILE A O 1
ATOM 916 N N . LEU A 1 111 ? -24.552 -5.780 26.994 1.00 77.06 111 LEU A N 1
ATOM 917 C CA . LEU A 1 111 ? -23.737 -6.167 28.148 1.00 77.06 111 LEU A CA 1
ATOM 918 C C . LEU A 1 111 ? -23.113 -7.554 27.972 1.00 77.06 111 LEU A C 1
ATOM 920 O O . LEU A 1 111 ? -21.925 -7.715 28.248 1.00 77.06 111 LEU A O 1
ATOM 924 N N . LYS A 1 112 ? -23.873 -8.541 27.480 1.00 77.94 112 LYS A N 1
ATOM 925 C CA . LYS A 1 112 ? -23.355 -9.889 27.192 1.00 77.94 112 LYS A CA 1
ATOM 926 C C . LYS A 1 112 ? -22.289 -9.869 26.101 1.00 77.94 112 LYS A C 1
ATOM 928 O O . LYS A 1 112 ? -21.280 -10.551 26.247 1.00 77.94 112 LYS A O 1
ATOM 933 N N . ILE A 1 113 ? -22.474 -9.074 25.047 1.00 77.75 113 ILE A N 1
ATOM 934 C CA . ILE A 1 113 ? -21.495 -8.942 23.959 1.00 77.75 113 ILE A CA 1
ATOM 935 C C . ILE A 1 113 ? -20.196 -8.326 24.484 1.00 77.75 113 ILE A C 1
ATOM 937 O O . ILE A 1 113 ? -19.134 -8.911 24.297 1.00 77.75 113 ILE A O 1
ATOM 941 N N . ILE A 1 114 ? -20.260 -7.202 25.203 1.00 74.25 114 ILE A N 1
ATOM 942 C CA . ILE A 1 114 ? -19.068 -6.541 25.762 1.00 74.25 114 ILE A CA 1
ATOM 943 C C . ILE A 1 114 ? -18.347 -7.482 26.733 1.00 74.25 114 ILE A C 1
ATOM 945 O O . ILE A 1 114 ? -17.139 -7.691 26.606 1.00 74.25 114 ILE A O 1
ATOM 949 N N . LEU A 1 115 ? -19.097 -8.116 27.642 1.00 74.88 115 LEU A N 1
ATOM 950 C CA . LEU A 1 115 ? -18.577 -9.067 28.625 1.00 74.88 115 LEU A CA 1
ATOM 951 C C . LEU A 1 115 ? -18.080 -10.382 28.033 1.00 74.88 115 LEU A C 1
ATOM 953 O O . LEU A 1 115 ? -17.521 -11.157 28.804 1.00 74.88 115 LEU A O 1
ATOM 957 N N . ASN A 1 116 ? -18.263 -10.638 26.734 1.00 74.81 116 ASN A N 1
ATOM 958 C CA . ASN A 1 116 ? -17.747 -11.803 26.004 1.00 74.81 116 ASN A CA 1
ATOM 959 C C . ASN A 1 116 ? -16.795 -11.420 24.859 1.00 74.81 116 ASN A C 1
ATOM 961 O O . ASN A 1 116 ? -16.173 -12.292 24.265 1.00 74.81 116 ASN A O 1
ATOM 965 N N . SER A 1 117 ? -16.627 -10.128 24.580 1.00 74.25 117 SER A N 1
ATOM 966 C CA . SER A 1 117 ? -15.732 -9.650 23.529 1.00 74.25 117 SER A CA 1
ATOM 967 C C . SER A 1 117 ? -14.257 -9.867 23.891 1.00 74.25 117 SER A C 1
ATOM 969 O O . SER A 1 117 ? -13.881 -9.891 25.071 1.00 74.25 117 SER A O 1
ATOM 971 N N . LEU A 1 118 ? -13.420 -9.993 22.855 1.00 61.91 118 LEU A N 1
ATOM 972 C CA . LEU A 1 118 ? -11.954 -10.045 22.955 1.00 61.91 118 LEU A CA 1
ATOM 973 C C . LEU A 1 118 ? -11.333 -8.677 23.298 1.00 61.91 118 LEU A C 1
ATOM 975 O O . LEU A 1 118 ? -10.141 -8.592 23.566 1.00 61.91 118 LEU A O 1
ATOM 979 N N . VAL A 1 119 ? -12.142 -7.610 23.305 1.00 72.50 119 VAL A N 1
ATOM 980 C CA . VAL A 1 119 ? -11.711 -6.222 23.545 1.00 72.50 119 VAL A CA 1
ATOM 981 C C . VAL A 1 119 ? -11.309 -5.988 25.007 1.00 72.50 119 VAL A C 1
ATOM 983 O O . VAL A 1 119 ? -10.550 -5.066 25.294 1.00 72.50 119 VAL A O 1
ATOM 986 N N . ILE A 1 120 ? -11.784 -6.822 25.940 1.00 79.44 120 ILE A N 1
ATOM 987 C CA . ILE A 1 120 ? -11.454 -6.721 27.368 1.00 79.44 120 ILE A CA 1
ATOM 988 C C . ILE A 1 120 ? -10.708 -7.959 27.867 1.00 79.44 120 ILE A C 1
ATOM 990 O O . ILE A 1 120 ? -11.027 -9.093 27.508 1.00 79.44 120 ILE A O 1
ATOM 994 N N . THR A 1 121 ? -9.732 -7.742 28.749 1.00 82.31 121 THR A N 1
ATOM 995 C CA . THR A 1 121 ? -8.960 -8.831 29.365 1.00 82.31 121 THR A CA 1
ATOM 996 C C . THR A 1 121 ? -9.774 -9.558 30.434 1.00 82.31 121 THR A C 1
ATOM 998 O O . THR A 1 121 ? -10.731 -9.014 30.992 1.00 82.31 121 THR A O 1
ATOM 1001 N N . ASP A 1 122 ? -9.380 -10.783 30.786 1.00 83.44 122 ASP A N 1
ATOM 1002 C CA . ASP A 1 122 ? -10.074 -11.568 31.818 1.00 83.44 122 ASP A CA 1
ATOM 1003 C C . ASP A 1 122 ? -10.085 -10.880 33.183 1.00 83.44 122 ASP A C 1
ATOM 1005 O O . ASP A 1 122 ? -11.082 -10.924 33.910 1.00 83.44 122 ASP A O 1
ATOM 1009 N N . LEU A 1 123 ? -9.010 -10.158 33.506 1.00 84.25 123 LEU A N 1
ATOM 1010 C CA . LEU A 1 123 ? -8.936 -9.363 34.725 1.00 84.25 123 LEU A CA 1
ATOM 1011 C C . LEU A 1 123 ? -9.976 -8.233 34.716 1.00 84.25 123 LEU A C 1
ATOM 1013 O O . LEU A 1 123 ? -10.723 -8.071 35.683 1.00 84.25 123 LEU A O 1
ATOM 1017 N N . GLN A 1 124 ? -10.072 -7.485 33.613 1.00 83.75 124 GLN A N 1
ATOM 1018 C CA . GLN A 1 124 ? -11.061 -6.413 33.453 1.00 83.75 124 GLN A CA 1
ATOM 1019 C C . GLN A 1 124 ? -12.493 -6.963 33.513 1.00 83.75 124 GLN A C 1
ATOM 1021 O O . GLN A 1 124 ? -13.346 -6.401 34.203 1.00 83.75 124 GLN A O 1
ATOM 1026 N N . ARG A 1 125 ? -12.740 -8.110 32.870 1.00 86.56 125 ARG A N 1
ATOM 1027 C CA . ARG A 1 125 ? -14.025 -8.825 32.881 1.00 86.56 125 ARG A CA 1
ATOM 1028 C C . ARG A 1 125 ? -14.443 -9.208 34.303 1.00 86.56 125 ARG A C 1
ATOM 1030 O O . ARG A 1 125 ? -15.591 -8.990 34.693 1.00 86.56 125 ARG A O 1
ATOM 1037 N N . ASN A 1 126 ? -13.509 -9.720 35.104 1.00 84.56 126 ASN A N 1
ATOM 1038 C CA . ASN A 1 126 ? -13.759 -10.103 36.495 1.00 84.56 126 ASN A CA 1
ATOM 1039 C C . ASN A 1 126 ? -14.041 -8.895 37.400 1.00 84.56 126 ASN A C 1
ATOM 1041 O O . ASN A 1 126 ? -14.966 -8.938 38.217 1.00 84.56 126 ASN A O 1
ATOM 1045 N N . ILE A 1 127 ? -13.302 -7.795 37.228 1.00 85.88 127 ILE A N 1
ATOM 1046 C CA . ILE A 1 127 ? -13.535 -6.548 37.972 1.00 85.88 127 ILE A CA 1
ATOM 1047 C C . ILE A 1 127 ? -14.926 -5.981 37.653 1.00 85.88 127 ILE A C 1
ATOM 1049 O O . ILE A 1 127 ? -15.679 -5.638 38.569 1.00 85.88 127 ILE A O 1
ATOM 1053 N N . LEU A 1 128 ? -15.298 -5.936 36.371 1.00 84.62 128 LEU A N 1
ATOM 1054 C CA . LEU A 1 128 ? -16.605 -5.451 35.922 1.00 84.62 128 LEU A CA 1
ATOM 1055 C C . LEU A 1 128 ? -17.753 -6.288 36.495 1.00 84.62 128 LEU A C 1
ATOM 1057 O O . LEU A 1 128 ? -18.681 -5.721 37.073 1.00 84.62 128 LEU A O 1
ATOM 1061 N N . LYS A 1 129 ? -17.665 -7.626 36.428 1.00 84.81 129 LYS A N 1
ATOM 1062 C CA . LYS A 1 129 ? -18.663 -8.530 37.032 1.00 84.81 129 LYS A CA 1
ATOM 1063 C C . LYS A 1 129 ? -18.851 -8.254 38.524 1.00 84.81 129 LYS A C 1
ATOM 1065 O O . LYS A 1 129 ? -19.983 -8.123 38.986 1.00 84.81 129 LYS A O 1
ATOM 1070 N N . LYS A 1 130 ? -17.753 -8.118 39.276 1.00 86.56 130 LYS A N 1
ATOM 1071 C CA . LYS A 1 130 ? -17.796 -7.860 40.724 1.00 86.56 130 LYS A CA 1
ATOM 1072 C C . LYS A 1 130 ? -18.456 -6.520 41.049 1.00 86.56 130 LYS A C 1
ATOM 1074 O O . LYS A 1 130 ? -19.256 -6.442 41.979 1.00 86.56 130 LYS A O 1
ATOM 1079 N N . ASN A 1 131 ? -18.142 -5.473 40.291 1.00 83.62 131 ASN A N 1
ATOM 1080 C CA . ASN A 1 131 ? -18.722 -4.148 40.503 1.00 83.62 131 ASN A CA 1
ATOM 1081 C C . ASN A 1 131 ? -20.208 -4.098 40.128 1.00 83.62 131 ASN A C 1
ATOM 1083 O O . ASN A 1 131 ? -20.996 -3.533 40.882 1.00 83.62 131 ASN A O 1
ATOM 1087 N N . LEU A 1 132 ? -20.616 -4.752 39.036 1.00 82.00 132 LEU A N 1
ATOM 1088 C CA . LEU A 1 132 ? -22.031 -4.874 38.667 1.00 82.00 132 LEU A CA 1
ATOM 1089 C C . LEU A 1 132 ? -22.838 -5.599 39.751 1.00 82.00 132 LEU A C 1
ATOM 1091 O O . LEU A 1 132 ? -23.911 -5.132 40.128 1.00 82.00 132 LEU A O 1
ATOM 1095 N N . LEU A 1 133 ? -22.296 -6.685 40.314 1.00 82.81 133 LEU A N 1
ATOM 1096 C CA . LEU A 1 133 ? -22.946 -7.424 41.399 1.00 82.81 133 LEU A CA 1
ATOM 1097 C C . LEU A 1 133 ? -23.189 -6.536 42.629 1.00 82.81 133 LEU A C 1
ATOM 1099 O O . LEU A 1 133 ? -24.288 -6.531 43.180 1.00 82.81 133 LEU A O 1
ATOM 1103 N N . LYS A 1 134 ? -22.185 -5.736 43.014 1.00 84.19 134 LYS A N 1
ATOM 1104 C CA . LYS A 1 134 ? -22.295 -4.773 44.122 1.00 84.19 134 LYS A CA 1
ATOM 1105 C C . LYS A 1 134 ? -23.381 -3.728 43.869 1.00 84.19 134 LYS A C 1
ATOM 1107 O O . LYS A 1 134 ? -24.150 -3.414 44.773 1.00 84.19 134 LYS A O 1
ATOM 1112 N N . VAL A 1 135 ? -23.461 -3.195 42.648 1.00 81.50 135 VAL A N 1
ATOM 1113 C CA . VAL A 1 135 ? -24.475 -2.195 42.277 1.00 81.50 135 VAL A CA 1
ATOM 1114 C C . VAL A 1 135 ? -25.884 -2.791 42.331 1.00 81.50 135 VAL A C 1
ATOM 1116 O O . VAL A 1 135 ? -26.793 -2.150 42.855 1.00 81.50 135 VAL A O 1
ATOM 1119 N N . ILE A 1 136 ? -26.071 -4.026 41.852 1.00 78.12 136 ILE A N 1
ATOM 1120 C CA . ILE A 1 136 ? -27.364 -4.729 41.910 1.00 78.12 136 ILE A CA 1
ATOM 1121 C C . ILE A 1 136 ? -27.788 -4.978 43.362 1.00 78.12 136 ILE A C 1
ATOM 1123 O O . ILE A 1 136 ? -28.944 -4.747 43.715 1.00 78.12 136 ILE A O 1
ATOM 1127 N N . GLN A 1 137 ? -26.856 -5.422 44.209 1.00 78.56 137 GLN A N 1
ATOM 1128 C CA . GLN A 1 137 ? -27.109 -5.636 45.636 1.00 78.56 137 GLN A CA 1
ATOM 1129 C C . GLN A 1 137 ? -27.510 -4.332 46.334 1.00 78.56 137 GLN A C 1
ATOM 1131 O O . GLN A 1 137 ? -28.502 -4.311 47.058 1.00 78.56 137 GLN A O 1
ATOM 1136 N N . LYS A 1 138 ? -26.806 -3.230 46.048 1.00 79.19 138 LYS A N 1
ATOM 1137 C CA . LYS A 1 138 ? -27.118 -1.906 46.598 1.00 79.19 138 LYS A CA 1
ATOM 1138 C C . LYS A 1 138 ? -28.509 -1.412 46.179 1.00 79.19 138 LYS A C 1
ATOM 1140 O O . LYS A 1 138 ? -29.300 -1.043 47.035 1.00 79.19 138 LYS A O 1
ATOM 1145 N N . LYS A 1 139 ? -28.855 -1.504 44.889 1.00 76.25 139 LYS A N 1
ATOM 1146 C CA . LYS A 1 139 ? -30.193 -1.126 44.389 1.00 76.25 139 LYS A CA 1
ATOM 1147 C C . LYS A 1 139 ? -31.333 -1.962 44.978 1.00 76.25 139 LYS A C 1
ATOM 1149 O O . LYS A 1 139 ? -32.457 -1.478 45.046 1.00 76.25 139 LYS A O 1
ATOM 1154 N N . ARG A 1 140 ? -31.079 -3.223 45.347 1.00 67.69 140 ARG A N 1
ATOM 1155 C CA . ARG A 1 140 ? -32.076 -4.079 46.014 1.00 67.69 140 ARG A CA 1
ATOM 1156 C C . ARG A 1 140 ? -32.312 -3.667 47.467 1.00 67.69 140 ARG A C 1
ATOM 1158 O O . ARG A 1 140 ? -33.449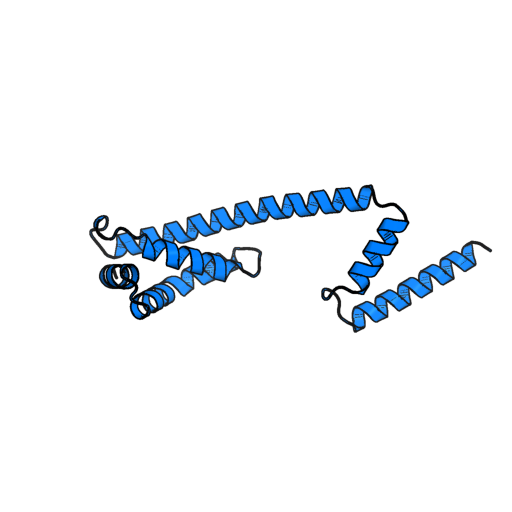 -3.727 47.906 1.00 67.69 140 ARG A O 1
ATOM 1165 N N . LEU A 1 141 ? -31.270 -3.227 48.170 1.00 61.19 141 LEU A N 1
ATOM 1166 C CA . LEU A 1 141 ? -31.363 -2.742 49.553 1.00 61.19 141 LEU A CA 1
ATOM 1167 C C . LEU A 1 141 ? -32.075 -1.384 49.660 1.00 61.19 141 LEU A C 1
ATOM 1169 O O . LEU A 1 141 ? -32.711 -1.127 50.666 1.00 61.19 141 LEU A O 1
ATOM 1173 N N . GLU A 1 142 ? -32.003 -0.543 48.625 1.00 64.44 142 GLU A N 1
ATOM 1174 C CA . GLU A 1 142 ? -32.687 0.765 48.564 1.00 64.44 142 GLU A CA 1
ATOM 1175 C C . GLU A 1 142 ? -34.178 0.672 48.168 1.00 64.44 142 GLU A C 1
ATOM 1177 O O . GLU A 1 142 ? -34.880 1.680 48.178 1.00 64.44 142 GLU A O 1
ATOM 1182 N N . LYS A 1 143 ? -34.660 -0.516 47.772 1.00 57.25 143 LYS A N 1
ATOM 1183 C CA . LYS A 1 143 ? -36.061 -0.769 47.380 1.00 57.25 143 LYS A CA 1
ATOM 1184 C C . LYS A 1 143 ? -36.880 -1.534 48.436 1.00 57.25 143 LYS A C 1
ATOM 1186 O O . LYS A 1 143 ? -38.056 -1.784 48.177 1.00 57.25 143 LYS A O 1
ATOM 1191 N N . CYS A 1 144 ? -36.274 -1.911 49.564 1.00 48.38 144 CYS A N 1
ATOM 1192 C CA . CYS A 1 144 ? -36.947 -2.464 50.746 1.00 48.38 144 CYS A CA 1
ATOM 1193 C C . CYS A 1 144 ? -37.098 -1.372 51.805 1.00 48.38 144 CYS A C 1
ATOM 1195 O O . CYS A 1 144 ? -38.119 -1.410 52.522 1.00 48.38 144 CYS A O 1
#

pLDDT: mean 85.23, std 12.73, range [48.38, 98.25]

InterPro domains:
  IPR024760 Helix-turn-helix, conjugative transposon-like [PF12645] (3-54)

Foldseek 3Di:
DLVLLVCLLVVNVVSLVVVCVVCVVLLVVLLVVAPDDCSSVQLSVVLSVCSNPPDSVVDPDPVVVVVVSSVSSVVVSVVNNVVVVVVVVVVVVVVVVCVVPDDPVNVVVVVVCVLPDPPDDPVRSVVVVVVVVVVVVVVVVVVD

Organism: NCBI:txid2682810

Secondary structure (DSSP, 8-state):
-HHHHHHHHTT-HHHHHHHHHHHHHHHHHHHHTSSSTTHHHHHHHHHHHHHHT--GGG-SSHHHHHHHHHHHHHHHHHHHHHHHHHHHHHHHHHHHHHHHH--HHHHHHHHHHHTTSTTS-HHHHHHHHHHHHHHHHHHHHTT-

Nearest PDB structures (foldseek):
  4lup-assembly2_C  TM=6.945E-01  e=1.907E-01  Escherichia coli
  5or5-assembly1_A  TM=5.837E-01  e=1.702E-01  Escherichia coli K-12
  1or7-assembly3_A  TM=5.506E-01  e=3.000E-01  Escherichia coli
  1or7-assembly3_B  TM=5.914E-01  e=1.739E+00  Escherichia coli